Protein AF-A0A5D0WWU5-F1 (afdb_monomer_lite)

Sequence (119 aa):
MEIVMVHGYFLRGTGSNLFVANTCRELCKLGHQVKLFCQEEKPQLFDFIETAWDFDRHNHNITIVYQQATPYPGKCQLYRPNLNGFLPVYVYDNYPGYVVKTYSDCTPAEIEAYIEDNR

Organism: NCBI:txid52694

pLDDT: mean 95.68, std 3.7, range [77.69, 98.88]

Foldseek 3Di:
DEEEAEDAEELDDDPVSVVSLVVLVVCQQVQYEYEYEYAHPCCVVRLQAAWEWEADQQNPDIDTPDGDDHPGNYHYYYYYYDQVQEDEDCDDDDDPSHDYDHPVRDDPVNVVSSVVSVD

Secondary structure (DSSP, 8-state):
-EEEEE-SS-SSSSHHHHHHHHHHHHHHHTT-EEEEE---S-GGG-TTEEEEEEE-TTSS-EEEEEE---SSSS-EEEEE---TTEEEESS----TT-EEEEGGG--HHHHHHHHHTT-

Structure (mmCIF, N/CA/C/O backbone):
data_AF-A0A5D0WWU5-F1
#
_entry.id   AF-A0A5D0WWU5-F1
#
loop_
_atom_site.group_PDB
_atom_site.id
_atom_site.type_symbol
_atom_site.label_atom_id
_atom_site.label_alt_id
_atom_site.label_comp_id
_atom_site.label_asym_id
_atom_site.label_entity_id
_atom_site.label_seq_id
_atom_site.pdbx_PDB_ins_code
_atom_site.Cartn_x
_atom_site.Cartn_y
_atom_site.Cartn_z
_atom_site.occupancy
_atom_site.B_iso_or_equiv
_atom_site.auth_seq_id
_atom_site.auth_comp_id
_atom_site.auth_asym_id
_atom_site.auth_atom_id
_atom_site.pdbx_PDB_model_num
ATOM 1 N N . MET A 1 1 ? -14.683 -9.711 10.349 1.00 96.44 1 MET A N 1
ATOM 2 C CA . MET A 1 1 ? -13.969 -10.577 9.386 1.00 96.44 1 MET A CA 1
ATOM 3 C C . MET A 1 1 ? -12.626 -9.942 9.088 1.00 96.44 1 MET A C 1
ATOM 5 O O . MET A 1 1 ? -12.534 -8.721 9.197 1.00 96.44 1 MET A O 1
ATOM 9 N N . GLU A 1 2 ? -11.619 -10.743 8.749 1.00 97.88 2 GLU A N 1
ATOM 10 C CA . GLU A 1 2 ? -10.374 -10.231 8.172 1.00 97.88 2 GLU A CA 1
ATOM 11 C C . GLU A 1 2 ? -10.499 -10.193 6.650 1.00 97.88 2 GLU A C 1
ATOM 13 O O . GLU A 1 2 ? -10.974 -11.154 6.045 1.00 97.88 2 GLU A O 1
ATOM 18 N N . ILE A 1 3 ? -10.107 -9.077 6.042 1.00 98.56 3 ILE A N 1
ATOM 19 C CA . ILE A 1 3 ? -10.170 -8.849 4.599 1.00 98.56 3 ILE A CA 1
ATOM 20 C C . ILE A 1 3 ? -8.799 -8.371 4.142 1.00 98.56 3 ILE A C 1
ATOM 22 O O . ILE A 1 3 ? -8.256 -7.414 4.692 1.00 98.56 3 ILE A O 1
ATOM 26 N N . VAL A 1 4 ? -8.251 -9.022 3.121 1.00 98.50 4 VAL A N 1
ATOM 27 C CA . VAL A 1 4 ? -7.030 -8.569 2.454 1.00 98.50 4 VAL A CA 1
ATOM 28 C C . VAL A 1 4 ? -7.426 -7.809 1.194 1.00 98.50 4 VAL A C 1
ATOM 30 O O . VAL A 1 4 ? -8.145 -8.337 0.348 1.00 98.50 4 VAL A O 1
ATOM 33 N N . MET A 1 5 ? -6.962 -6.569 1.079 1.00 98.25 5 MET A N 1
ATOM 34 C CA . MET A 1 5 ? -7.117 -5.736 -0.108 1.00 98.25 5 MET A CA 1
ATOM 35 C C . MET A 1 5 ? -5.739 -5.524 -0.727 1.00 98.25 5 MET A C 1
ATOM 37 O O . MET A 1 5 ? -4.880 -4.912 -0.100 1.00 98.25 5 MET A O 1
ATOM 41 N N . VAL A 1 6 ? -5.526 -6.014 -1.947 1.00 97.19 6 VAL A N 1
ATOM 42 C CA . VAL A 1 6 ? -4.273 -5.805 -2.685 1.00 97.19 6 VAL A CA 1
ATOM 43 C C . VAL A 1 6 ? -4.521 -4.801 -3.799 1.00 97.19 6 VAL A C 1
ATOM 45 O O . VAL A 1 6 ? -5.337 -5.041 -4.686 1.00 97.19 6 VAL A O 1
ATOM 48 N N . HIS A 1 7 ? -3.830 -3.669 -3.736 1.00 95.56 7 HIS A N 1
ATOM 49 C CA . HIS A 1 7 ? -3.938 -2.573 -4.691 1.00 95.56 7 HIS A CA 1
ATOM 50 C C . HIS A 1 7 ? -2.558 -1.954 -4.893 1.00 95.56 7 HIS A C 1
ATOM 52 O O . HIS A 1 7 ? -2.137 -1.123 -4.101 1.00 95.56 7 HIS A O 1
ATOM 58 N N . GLY A 1 8 ? -1.840 -2.348 -5.946 1.00 90.06 8 GLY A N 1
ATOM 59 C CA . GLY A 1 8 ? -0.426 -1.998 -6.169 1.00 90.06 8 GLY A CA 1
ATOM 60 C C . GLY A 1 8 ? -0.110 -0.517 -6.436 1.00 90.06 8 GLY A C 1
ATOM 61 O O . GLY A 1 8 ? 0.987 -0.208 -6.888 1.00 90.06 8 GLY A O 1
ATOM 62 N N . TYR A 1 9 ? -1.044 0.397 -6.178 1.00 93.44 9 TYR A N 1
ATOM 63 C CA . TYR A 1 9 ? -0.932 1.825 -6.473 1.00 93.44 9 TYR A CA 1
ATOM 64 C C . TYR A 1 9 ? -1.287 2.676 -5.241 1.00 93.44 9 TYR A C 1
ATOM 66 O O . TYR A 1 9 ? -1.427 2.172 -4.129 1.00 93.44 9 TYR A O 1
ATOM 74 N N . PHE A 1 10 ? -1.394 3.990 -5.422 1.00 95.19 10 PHE A N 1
ATOM 75 C CA . PHE A 1 10 ? -1.696 4.953 -4.358 1.00 95.19 10 PHE A CA 1
ATOM 76 C C . PHE A 1 10 ? -3.203 4.985 -4.045 1.00 95.19 10 PHE A C 1
ATOM 78 O O . PHE A 1 10 ? -4.001 4.313 -4.698 1.00 95.19 10 PHE A O 1
ATOM 85 N N . LEU A 1 11 ? -3.621 5.783 -3.057 1.00 96.56 11 LEU A N 1
ATOM 86 C CA . LEU A 1 11 ? -5.024 5.878 -2.622 1.00 96.56 11 LEU A CA 1
ATOM 87 C C . LEU A 1 11 ? -5.697 7.209 -3.005 1.00 96.56 11 LEU A C 1
ATOM 89 O O . 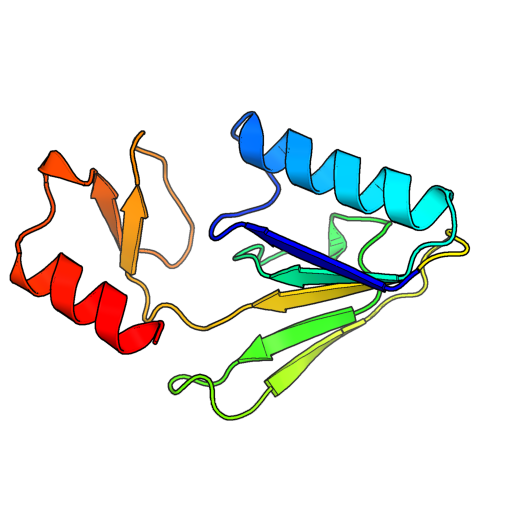LEU A 1 11 ? -6.815 7.504 -2.582 1.00 96.56 11 LEU A O 1
ATOM 93 N N . ARG A 1 12 ? -5.034 8.022 -3.836 1.00 93.06 12 ARG A N 1
ATOM 94 C CA . ARG A 1 12 ? -5.541 9.301 -4.363 1.00 93.06 12 ARG A CA 1
ATOM 95 C C . ARG A 1 12 ? -5.389 9.378 -5.880 1.00 93.06 12 ARG A C 1
ATOM 97 O O . ARG A 1 12 ? -4.637 8.612 -6.472 1.00 93.06 12 ARG A O 1
ATOM 104 N N . GLY A 1 13 ? -6.072 10.339 -6.497 1.00 89.56 13 GLY A N 1
ATOM 105 C CA . GLY A 1 13 ? -5.987 10.587 -7.937 1.00 89.56 13 GLY A CA 1
ATOM 106 C C . GLY A 1 13 ? -7.034 9.790 -8.705 1.00 89.56 13 GLY A C 1
ATOM 107 O O . GLY A 1 13 ? -8.198 10.183 -8.735 1.00 89.56 13 GLY A O 1
ATOM 108 N N . THR A 1 14 ? -6.619 8.691 -9.333 1.00 89.50 14 THR A N 1
ATOM 109 C CA . THR A 1 14 ? -7.449 7.915 -10.266 1.00 89.50 14 THR A CA 1
ATOM 110 C C . THR A 1 14 ? -8.662 7.243 -9.605 1.00 89.50 14 THR A C 1
ATOM 112 O O . THR A 1 14 ? -8.726 7.047 -8.389 1.00 89.50 14 THR A O 1
ATOM 115 N N . GLY A 1 15 ? -9.643 6.849 -10.426 1.00 91.50 15 GLY A N 1
ATOM 116 C CA . GLY A 1 15 ? -10.892 6.243 -9.952 1.00 91.50 15 GLY A CA 1
ATOM 117 C C . GLY A 1 15 ? -10.699 4.950 -9.150 1.00 91.50 15 GLY A C 1
ATOM 118 O O . GLY A 1 15 ? -11.358 4.772 -8.130 1.00 91.50 15 GLY A O 1
ATOM 119 N N . SER A 1 16 ? -9.764 4.080 -9.549 1.00 92.69 16 SER A N 1
ATOM 120 C CA . SER A 1 16 ? -9.439 2.850 -8.809 1.00 92.69 16 SER A CA 1
ATOM 121 C C . SER A 1 16 ? -8.877 3.144 -7.420 1.00 92.69 16 SER A C 1
ATOM 123 O O . SER A 1 16 ? -9.250 2.485 -6.453 1.00 92.69 16 SER A O 1
ATOM 125 N N . ASN A 1 17 ? -8.039 4.175 -7.302 1.00 94.69 17 ASN A N 1
ATOM 126 C CA . ASN A 1 17 ? -7.428 4.573 -6.037 1.00 94.69 17 ASN A CA 1
ATOM 127 C C . ASN A 1 17 ? -8.501 5.061 -5.052 1.00 94.69 17 ASN A C 1
ATOM 129 O O . ASN A 1 17 ? -8.544 4.624 -3.902 1.00 94.69 17 ASN A O 1
ATOM 133 N N . LEU A 1 18 ? -9.424 5.902 -5.533 1.00 96.12 18 LEU A N 1
ATOM 134 C CA . LEU A 1 18 ? -10.561 6.380 -4.742 1.00 96.12 18 LEU A CA 1
ATOM 135 C C . LEU A 1 18 ? -11.531 5.250 -4.378 1.00 96.12 18 LEU A C 1
ATOM 137 O O . LEU A 1 18 ? -12.047 5.222 -3.261 1.00 96.12 18 LEU A O 1
ATOM 141 N N . PHE A 1 19 ? -11.780 4.316 -5.299 1.00 97.50 19 PHE A N 1
ATOM 142 C CA . PHE A 1 19 ? -12.630 3.156 -5.047 1.00 97.50 19 PHE A CA 1
ATOM 143 C C . PHE A 1 19 ? -12.070 2.290 -3.916 1.00 97.50 19 PHE A C 1
ATOM 145 O O . PHE A 1 19 ? -12.801 1.972 -2.978 1.00 97.50 19 PHE A O 1
ATOM 152 N N . VAL A 1 20 ? -10.776 1.962 -3.960 1.00 98.38 20 VAL A N 1
ATOM 153 C CA . VAL A 1 20 ? -10.112 1.171 -2.915 1.00 98.38 20 VAL A CA 1
ATOM 154 C C . VAL A 1 20 ? -10.120 1.914 -1.581 1.00 98.38 20 VAL A C 1
ATOM 156 O O . VAL A 1 20 ? -10.522 1.339 -0.572 1.00 98.38 20 VAL A O 1
ATOM 159 N N . ALA A 1 21 ? -9.766 3.204 -1.569 1.00 98.44 21 ALA A N 1
ATOM 160 C CA . ALA A 1 21 ? -9.769 4.008 -0.348 1.00 98.44 21 ALA A CA 1
ATOM 161 C C . ALA A 1 21 ? -11.156 4.045 0.319 1.00 98.44 21 ALA A C 1
ATOM 163 O O . ALA A 1 21 ? -11.280 3.793 1.519 1.00 98.44 21 ALA A O 1
ATOM 164 N N . ASN A 1 22 ? -12.210 4.307 -0.460 1.00 98.56 22 ASN A N 1
ATOM 165 C CA . ASN A 1 22 ? -13.578 4.334 0.055 1.00 98.56 22 ASN A CA 1
ATOM 166 C C . ASN A 1 22 ? -14.048 2.944 0.495 1.00 98.56 22 ASN A C 1
ATOM 168 O O . ASN A 1 22 ? -14.657 2.823 1.553 1.00 98.56 22 ASN A O 1
ATOM 172 N N . THR A 1 23 ? -13.721 1.891 -0.256 1.00 98.69 23 THR A N 1
ATOM 173 C CA . THR A 1 23 ? -14.082 0.514 0.109 1.00 98.69 23 THR A CA 1
ATOM 174 C C . THR A 1 23 ? -13.456 0.125 1.445 1.00 98.69 23 THR A C 1
ATOM 176 O O . THR A 1 23 ? -14.167 -0.301 2.351 1.00 98.69 23 THR A O 1
ATOM 179 N N . CYS A 1 24 ? -12.151 0.346 1.625 1.00 98.75 24 CYS A N 1
ATOM 180 C CA . CYS A 1 24 ? -11.469 0.073 2.890 1.00 98.75 24 CYS A CA 1
ATOM 181 C C . CYS A 1 24 ? -12.074 0.869 4.057 1.00 98.75 24 CYS A C 1
ATOM 183 O O . CYS A 1 24 ? -12.298 0.301 5.130 1.00 98.75 24 CYS A O 1
ATOM 185 N N . ARG A 1 25 ? -12.400 2.154 3.848 1.00 98.69 25 ARG A N 1
ATOM 186 C CA . ARG A 1 25 ? -13.081 2.985 4.854 1.00 98.69 25 ARG A CA 1
ATOM 187 C C . ARG A 1 25 ? -14.438 2.402 5.253 1.00 98.69 25 ARG A C 1
ATOM 189 O O . ARG A 1 25 ? -14.717 2.283 6.445 1.00 98.69 25 ARG A O 1
ATOM 196 N N . GLU A 1 26 ? -15.276 2.032 4.286 1.00 98.75 26 GLU A N 1
ATOM 197 C CA . GLU A 1 26 ? -16.606 1.476 4.565 1.00 98.75 26 GLU A CA 1
ATOM 198 C C . GLU A 1 26 ? -16.525 0.102 5.245 1.00 98.75 26 GLU A C 1
ATOM 200 O O . GLU A 1 26 ? -17.266 -0.162 6.190 1.00 98.75 26 GLU A O 1
ATOM 205 N N . LEU A 1 27 ? -15.560 -0.745 4.873 1.00 98.81 27 LEU A N 1
ATOM 206 C CA . LEU A 1 27 ? -15.309 -2.007 5.578 1.00 98.81 27 LEU A CA 1
ATOM 207 C C . LEU A 1 27 ? -14.923 -1.774 7.050 1.00 98.81 27 LEU A C 1
ATOM 209 O O . LEU A 1 27 ? -15.406 -2.487 7.932 1.00 98.81 27 LEU A O 1
ATOM 213 N N . CYS A 1 28 ? -14.115 -0.749 7.342 1.00 98.81 28 CYS A N 1
ATOM 214 C CA . CYS A 1 28 ? -13.782 -0.382 8.722 1.00 98.81 28 CYS A CA 1
ATOM 215 C C . CYS A 1 28 ? -15.013 0.105 9.500 1.00 98.81 28 CYS A C 1
ATOM 217 O O . CYS A 1 28 ? -15.204 -0.284 10.654 1.00 98.81 28 CYS A O 1
ATOM 219 N N . LYS A 1 29 ? -15.889 0.906 8.876 1.00 98.69 29 LYS A N 1
ATOM 220 C CA . LYS A 1 29 ? -17.166 1.335 9.478 1.00 98.69 29 LYS A CA 1
ATOM 221 C C . LYS A 1 29 ? -18.076 0.156 9.818 1.00 98.69 29 LYS A C 1
ATOM 223 O O . LYS A 1 29 ? -18.716 0.172 10.864 1.00 98.69 29 LYS A O 1
ATOM 228 N N . LEU A 1 30 ? -18.082 -0.882 8.981 1.00 98.62 30 LEU A N 1
ATOM 229 C CA . LEU A 1 30 ? -18.812 -2.134 9.214 1.00 98.62 30 LEU A CA 1
ATOM 230 C C . LEU A 1 30 ? -18.148 -3.057 10.259 1.00 98.62 30 LEU A C 1
ATOM 232 O O . LEU A 1 30 ? -18.658 -4.142 10.536 1.00 98.62 30 LEU A O 1
ATOM 236 N N . GLY A 1 31 ? -17.024 -2.653 10.860 1.00 98.69 31 GLY A N 1
ATOM 237 C CA . GLY A 1 31 ? -16.347 -3.418 11.911 1.00 98.69 31 GLY A CA 1
ATOM 238 C C . GLY A 1 31 ? -15.388 -4.493 11.397 1.00 98.69 31 GLY A C 1
ATOM 239 O O . GLY A 1 31 ? -15.027 -5.407 12.141 1.00 98.69 31 GLY A O 1
ATOM 240 N N . HIS A 1 32 ? -14.989 -4.446 10.125 1.00 98.75 32 HIS A N 1
ATOM 241 C CA . HIS A 1 32 ? -14.043 -5.406 9.557 1.00 98.75 32 HIS A CA 1
ATOM 242 C C . HIS A 1 32 ? -12.584 -4.996 9.784 1.00 98.75 32 HIS A C 1
ATOM 244 O O . HIS A 1 32 ? -12.261 -3.817 9.893 1.00 98.75 32 HIS A O 1
ATOM 250 N N . GLN A 1 33 ? -11.703 -5.995 9.850 1.00 98.62 33 GLN A N 1
ATOM 251 C CA . GLN A 1 33 ? -10.257 -5.809 9.938 1.00 98.62 33 GLN A CA 1
ATOM 252 C C . GLN A 1 33 ? -9.679 -5.899 8.524 1.00 98.62 33 GLN A C 1
ATOM 254 O O . GLN A 1 33 ? -9.831 -6.929 7.866 1.00 98.62 33 GLN A O 1
ATOM 259 N N . VAL A 1 34 ? -9.061 -4.827 8.040 1.00 98.88 34 VAL A N 1
ATOM 260 C CA . VAL A 1 34 ? -8.562 -4.703 6.668 1.00 98.88 34 VAL A CA 1
ATOM 261 C C . VAL A 1 34 ? -7.037 -4.698 6.672 1.00 98.88 34 VAL A C 1
ATOM 263 O O . VAL A 1 34 ? -6.415 -3.869 7.331 1.00 98.88 34 VAL A O 1
ATOM 266 N N . LYS A 1 35 ? -6.431 -5.598 5.899 1.00 98.81 35 LYS A N 1
ATOM 267 C CA . LYS A 1 35 ? -5.000 -5.598 5.572 1.00 98.81 35 LYS A CA 1
ATOM 268 C C . LYS A 1 35 ? -4.860 -5.068 4.147 1.00 98.81 35 LYS A C 1
ATOM 270 O O . LYS A 1 35 ? -5.199 -5.768 3.195 1.00 98.81 35 LYS A O 1
ATOM 275 N N . LEU A 1 36 ? -4.446 -3.814 4.011 1.00 98.75 36 LEU A N 1
ATOM 276 C CA . LEU A 1 36 ? -4.371 -3.094 2.741 1.00 98.75 36 LEU A CA 1
ATOM 277 C C . LEU A 1 36 ? -2.930 -3.064 2.235 1.00 98.75 36 LEU A C 1
ATOM 279 O O . LEU A 1 36 ? -2.099 -2.379 2.817 1.00 98.75 36 LEU A O 1
ATOM 283 N N . PHE A 1 37 ? -2.644 -3.747 1.133 1.00 98.12 37 PHE A N 1
ATOM 284 C CA . PHE A 1 37 ? -1.361 -3.658 0.440 1.00 98.12 37 PHE A CA 1
ATOM 285 C C . PHE A 1 37 ? -1.444 -2.582 -0.635 1.00 98.12 37 PHE A C 1
ATOM 287 O O . PHE A 1 37 ? -2.237 -2.732 -1.566 1.00 98.12 37 PHE A O 1
ATOM 294 N N . CYS A 1 38 ? -0.674 -1.499 -0.496 1.00 97.25 38 CYS A N 1
ATOM 295 C CA . CYS A 1 38 ? -0.653 -0.404 -1.468 1.00 97.25 38 CYS A CA 1
ATOM 296 C C . CYS A 1 38 ? 0.607 0.463 -1.374 1.00 97.25 38 CYS A C 1
ATOM 298 O O . CYS A 1 38 ? 1.443 0.252 -0.503 1.00 97.25 38 CYS A O 1
ATOM 300 N N . GLN A 1 39 ? 0.736 1.442 -2.272 1.00 96.62 39 GLN A N 1
ATOM 301 C CA . GLN A 1 39 ? 1.914 2.315 -2.370 1.00 96.62 39 GLN A CA 1
ATOM 302 C C . GLN A 1 39 ? 1.704 3.721 -1.790 1.00 96.62 39 GLN A C 1
ATOM 304 O O . GLN A 1 39 ? 2.510 4.618 -2.024 1.00 96.62 39 GLN A O 1
ATOM 309 N N . GLU A 1 40 ? 0.632 3.934 -1.023 1.00 96.81 40 GLU A N 1
ATOM 310 C CA . GLU A 1 40 ? 0.350 5.238 -0.422 1.00 96.81 40 GLU A CA 1
ATOM 311 C C . GLU A 1 40 ? 1.418 5.645 0.604 1.00 96.81 40 GLU A C 1
ATOM 313 O O . GLU A 1 40 ? 1.737 4.907 1.534 1.00 96.81 40 GLU A O 1
ATOM 318 N N . GLU A 1 41 ? 1.947 6.856 0.440 1.00 94.81 41 GLU A N 1
ATOM 319 C CA . GLU A 1 41 ? 3.051 7.385 1.243 1.00 94.81 41 GLU A CA 1
ATOM 320 C C . GLU A 1 41 ? 2.589 8.324 2.364 1.00 94.81 41 GLU A C 1
ATOM 322 O O . GLU A 1 41 ? 3.365 8.633 3.268 1.00 94.81 41 GLU A O 1
ATOM 327 N N . LYS A 1 42 ? 1.341 8.813 2.299 1.00 96.50 42 LYS A N 1
ATOM 328 C CA . LYS A 1 42 ? 0.777 9.773 3.256 1.00 96.50 42 LYS A CA 1
ATOM 329 C C . LYS A 1 42 ? -0.417 9.171 4.010 1.00 96.50 42 LYS A C 1
ATOM 331 O O . LYS A 1 42 ? -1.537 9.679 3.874 1.00 96.50 42 LYS A O 1
ATOM 336 N N . PRO A 1 43 ? -0.219 8.115 4.826 1.00 97.75 43 PRO A N 1
ATOM 337 C CA . PRO A 1 43 ? -1.311 7.445 5.539 1.00 97.75 43 PRO A CA 1
ATOM 338 C C . PRO A 1 43 ? -2.101 8.386 6.464 1.00 97.75 43 PRO A C 1
ATOM 340 O O . PRO A 1 43 ? -3.300 8.200 6.647 1.00 97.75 43 PRO A O 1
ATOM 343 N N . GLN A 1 44 ? -1.478 9.460 6.958 1.00 97.88 44 GLN A N 1
ATOM 344 C CA . GLN A 1 44 ? -2.110 10.493 7.783 1.00 97.88 44 GLN A CA 1
ATOM 345 C C . GLN A 1 44 ? -3.249 11.264 7.104 1.00 97.88 44 GLN A C 1
ATOM 347 O O . GLN A 1 44 ? -3.987 11.985 7.769 1.00 97.88 44 GLN A O 1
ATOM 352 N N . LEU A 1 45 ? -3.395 11.152 5.781 1.00 97.31 45 LEU A N 1
ATOM 353 C CA . LEU A 1 45 ? -4.507 11.765 5.051 1.00 97.31 45 LEU A CA 1
ATOM 354 C C . LEU A 1 45 ? -5.795 10.930 5.113 1.00 97.31 45 LEU A C 1
ATOM 356 O O . LEU A 1 45 ? -6.837 11.382 4.635 1.00 97.31 45 LEU A O 1
ATOM 360 N N . PHE A 1 46 ? -5.736 9.726 5.685 1.00 98.31 46 PHE A N 1
ATOM 361 C CA . PHE A 1 46 ? -6.839 8.777 5.720 1.00 98.31 46 PHE A CA 1
ATOM 362 C C . PHE A 1 46 ? -7.218 8.465 7.164 1.00 98.31 46 PHE A C 1
ATOM 364 O O . PHE A 1 46 ? -6.524 7.751 7.876 1.00 98.31 46 PHE A O 1
ATOM 371 N N . ASP A 1 47 ? -8.381 8.955 7.571 1.00 98.25 47 ASP A N 1
ATOM 372 C CA . ASP A 1 47 ? -8.996 8.746 8.888 1.00 98.25 47 ASP A CA 1
ATOM 373 C C . ASP A 1 47 ? -9.240 7.275 9.287 1.00 98.25 47 ASP A C 1
ATOM 375 O O . ASP A 1 47 ? -9.509 6.992 10.453 1.00 98.25 47 ASP A O 1
ATOM 379 N N . PHE A 1 48 ? -9.193 6.336 8.336 1.00 98.50 48 PHE A N 1
ATOM 380 C CA . PHE A 1 48 ? -9.441 4.912 8.576 1.00 98.50 48 PHE A CA 1
ATOM 381 C C . PHE A 1 48 ? -8.168 4.065 8.692 1.00 98.50 48 PHE A C 1
ATOM 383 O O . PHE A 1 48 ? -8.258 2.925 9.148 1.00 98.50 48 PHE A O 1
ATOM 390 N N . ILE A 1 49 ? -7.002 4.589 8.296 1.00 98.75 49 ILE A N 1
ATOM 391 C CA . ILE A 1 49 ? -5.728 3.865 8.387 1.00 98.75 49 ILE A CA 1
ATOM 392 C C . ILE A 1 49 ? -5.218 3.979 9.819 1.00 98.75 49 ILE A C 1
ATOM 394 O O . ILE A 1 49 ? -4.842 5.060 10.258 1.00 98.75 49 ILE A O 1
ATOM 398 N N . GLU A 1 50 ? -5.210 2.870 10.553 1.00 98.75 50 GLU A N 1
ATOM 399 C CA . GLU A 1 50 ? -4.740 2.835 11.939 1.00 98.75 50 GLU A CA 1
ATOM 400 C C . GLU A 1 50 ? -3.222 2.726 12.007 1.00 98.75 50 GLU A C 1
ATOM 402 O O . GLU A 1 50 ? -2.587 3.442 12.772 1.00 98.75 50 GLU A O 1
ATOM 407 N N . THR A 1 51 ? -2.641 1.822 11.223 1.00 98.81 51 THR A N 1
ATOM 408 C CA . THR A 1 51 ? -1.199 1.555 11.224 1.00 98.81 51 THR A CA 1
ATOM 409 C C . THR A 1 51 ? -0.715 1.448 9.787 1.00 98.81 51 THR A C 1
ATOM 411 O O . THR A 1 51 ? -1.415 0.863 8.961 1.00 98.81 51 THR A O 1
ATOM 414 N N . ALA A 1 52 ? 0.469 1.979 9.487 1.00 98.75 52 ALA A N 1
ATOM 415 C CA . ALA A 1 52 ? 1.155 1.746 8.222 1.00 98.75 52 ALA A CA 1
ATOM 416 C C . ALA A 1 52 ? 2.529 1.117 8.456 1.00 98.75 52 ALA A C 1
ATOM 418 O O . ALA A 1 52 ? 3.283 1.547 9.335 1.00 98.75 52 ALA A O 1
ATOM 419 N N . TRP A 1 53 ? 2.831 0.114 7.641 1.00 98.69 53 TRP A N 1
ATOM 420 C CA . TRP A 1 53 ? 4.054 -0.668 7.676 1.00 98.69 53 TRP A CA 1
ATOM 421 C C . TRP A 1 53 ? 4.807 -0.518 6.364 1.00 98.69 53 TRP A C 1
ATOM 423 O O . TRP A 1 53 ? 4.220 -0.727 5.302 1.00 98.69 53 TRP A O 1
ATOM 433 N N . ASP A 1 54 ? 6.104 -0.252 6.453 1.00 98.06 54 ASP A N 1
ATOM 434 C CA . ASP A 1 54 ? 7.004 -0.306 5.306 1.00 98.06 54 ASP A CA 1
ATOM 435 C C . ASP A 1 54 ? 7.822 -1.580 5.339 1.00 98.06 54 ASP A C 1
ATOM 437 O O . ASP A 1 54 ? 8.336 -1.976 6.392 1.00 98.06 54 ASP A O 1
ATOM 441 N N . PHE A 1 55 ? 7.967 -2.181 4.166 1.00 96.88 55 PHE A N 1
ATOM 442 C CA . PHE A 1 55 ? 8.899 -3.265 3.942 1.00 96.88 55 PHE A CA 1
ATOM 443 C C . PHE A 1 55 ? 10.304 -2.720 3.678 1.00 96.88 55 PHE A C 1
ATOM 445 O O . PHE A 1 55 ? 10.487 -1.658 3.074 1.00 96.88 55 PHE A O 1
ATOM 452 N N . ASP A 1 56 ? 11.316 -3.465 4.120 1.00 95.12 56 ASP A N 1
ATOM 453 C CA . ASP A 1 56 ? 12.691 -3.203 3.714 1.00 95.12 56 ASP A CA 1
ATOM 454 C C . ASP A 1 56 ? 12.894 -3.445 2.206 1.00 95.12 56 ASP A C 1
ATOM 456 O O . A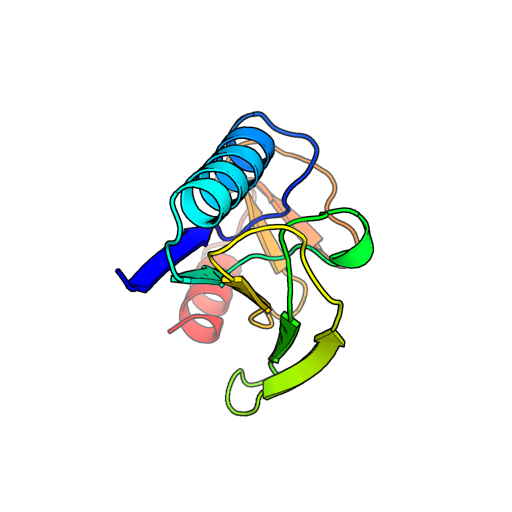SP A 1 56 ? 12.009 -3.902 1.485 1.00 95.12 56 ASP A O 1
ATOM 460 N N . ARG A 1 57 ? 14.091 -3.126 1.706 1.00 91.81 57 ARG A N 1
ATOM 461 C CA . ARG A 1 57 ? 14.426 -3.241 0.276 1.00 91.81 57 ARG A CA 1
ATOM 462 C C . ARG A 1 57 ? 14.263 -4.648 -0.317 1.00 91.81 57 ARG A C 1
ATOM 464 O O . ARG A 1 57 ? 14.259 -4.786 -1.529 1.00 91.81 57 ARG A O 1
ATOM 471 N N . HIS A 1 58 ? 14.232 -5.676 0.529 1.00 91.81 58 HIS A N 1
ATOM 472 C CA . HIS A 1 58 ? 14.148 -7.079 0.121 1.00 91.81 58 HIS A CA 1
ATOM 473 C C . HIS A 1 58 ? 12.789 -7.688 0.465 1.00 91.81 58 HIS A C 1
ATOM 475 O O . HIS A 1 58 ? 12.617 -8.894 0.355 1.00 91.81 58 HIS A O 1
ATOM 481 N N . ASN A 1 59 ? 11.842 -6.873 0.933 1.00 92.94 59 ASN A N 1
ATOM 482 C CA . ASN A 1 59 ? 10.530 -7.307 1.386 1.00 92.94 59 ASN A CA 1
ATOM 483 C C . ASN A 1 59 ? 10.545 -8.411 2.470 1.00 92.94 59 ASN A C 1
ATOM 485 O O . ASN A 1 59 ? 9.572 -9.147 2.622 1.00 92.94 59 ASN A O 1
ATOM 489 N N . HIS A 1 60 ? 11.610 -8.506 3.275 1.00 93.50 60 HIS A N 1
ATOM 490 C CA . HIS A 1 60 ? 11.752 -9.550 4.303 1.00 93.50 60 HIS A CA 1
ATOM 491 C C . HIS A 1 60 ? 11.394 -9.078 5.711 1.00 93.50 60 HIS A C 1
ATOM 493 O O . HIS A 1 60 ? 10.966 -9.876 6.545 1.00 93.50 60 HIS A O 1
ATOM 499 N N . ASN A 1 61 ? 11.581 -7.789 5.988 1.00 96.56 61 ASN A N 1
ATOM 500 C CA . ASN A 1 61 ? 11.274 -7.195 7.283 1.00 96.56 61 ASN A CA 1
ATOM 501 C C . ASN A 1 61 ? 10.294 -6.046 7.108 1.00 96.56 61 ASN A C 1
ATOM 503 O O . ASN A 1 61 ? 10.339 -5.337 6.105 1.00 96.56 61 ASN A O 1
ATOM 507 N N . ILE A 1 62 ? 9.452 -5.838 8.120 1.00 97.31 62 ILE A N 1
ATOM 508 C CA . ILE A 1 62 ? 8.505 -4.726 8.164 1.00 97.31 62 ILE A CA 1
ATOM 509 C C . ILE A 1 62 ? 8.740 -3.856 9.391 1.00 97.31 62 ILE A C 1
ATOM 511 O O . ILE A 1 62 ? 9.083 -4.350 10.467 1.00 97.31 62 ILE A O 1
ATOM 515 N N . THR A 1 63 ? 8.523 -2.554 9.237 1.00 98.31 63 THR A N 1
ATOM 516 C CA . THR A 1 63 ? 8.624 -1.574 10.325 1.00 98.31 63 THR A CA 1
ATOM 517 C C . THR A 1 63 ? 7.404 -0.667 10.337 1.00 98.31 63 THR A C 1
ATOM 519 O O . THR A 1 63 ? 6.874 -0.324 9.282 1.00 98.31 63 THR A O 1
ATOM 522 N N . ILE A 1 64 ? 6.934 -0.288 11.529 1.00 98.38 64 ILE A N 1
ATOM 523 C CA . ILE A 1 64 ? 5.845 0.687 11.659 1.00 98.38 64 ILE A CA 1
ATOM 524 C C . ILE A 1 64 ? 6.403 2.064 11.311 1.00 98.38 64 ILE A C 1
ATOM 526 O O . ILE A 1 64 ? 7.335 2.534 11.961 1.00 98.38 64 ILE A O 1
ATOM 530 N N . VAL A 1 65 ? 5.794 2.722 10.329 1.00 98.19 65 VAL A N 1
ATOM 531 C CA . VAL A 1 65 ? 6.153 4.093 9.925 1.00 98.19 65 VAL A CA 1
ATOM 532 C C . VAL A 1 65 ? 5.088 5.115 10.299 1.00 98.19 65 VAL A C 1
ATOM 534 O O . VAL A 1 65 ? 5.353 6.315 10.329 1.00 98.19 65 VAL A O 1
ATOM 537 N N . TYR A 1 66 ? 3.879 4.651 10.610 1.00 98.69 66 TYR A N 1
ATOM 538 C CA . TYR A 1 66 ? 2.781 5.508 11.020 1.00 98.69 66 TYR A CA 1
ATOM 539 C C . TYR A 1 66 ? 1.785 4.752 11.892 1.00 98.69 66 TYR A C 1
ATOM 541 O O . TYR A 1 66 ? 1.499 3.579 11.643 1.00 98.69 66 TYR A O 1
ATOM 549 N N . GLN A 1 67 ? 1.220 5.448 12.878 1.00 98.44 67 GLN A N 1
ATOM 550 C CA . GLN A 1 67 ? 0.137 4.934 13.700 1.00 98.44 67 GLN A CA 1
ATOM 551 C C . GLN A 1 67 ? -0.765 6.073 14.191 1.00 98.44 67 GLN A C 1
ATOM 553 O O . GLN A 1 67 ? -0.275 7.130 14.591 1.00 98.44 67 GLN A O 1
ATOM 558 N N . GLN A 1 68 ? -2.078 5.848 14.196 1.00 97.56 68 GLN A N 1
ATOM 559 C CA . GLN A 1 68 ? -3.069 6.746 14.788 1.00 97.56 68 GLN A CA 1
ATOM 560 C C . GLN A 1 68 ? -4.262 5.973 15.355 1.00 97.56 68 GLN A C 1
ATOM 562 O O . GLN A 1 68 ? -4.531 4.837 14.971 1.00 97.56 68 GLN A O 1
ATOM 567 N N . ALA A 1 69 ? -5.026 6.617 16.236 1.00 97.94 69 ALA A N 1
ATOM 568 C CA . ALA A 1 69 ? -6.351 6.127 16.590 1.00 97.94 69 ALA A CA 1
ATOM 569 C C . ALA A 1 69 ? -7.342 6.431 15.457 1.00 97.94 69 ALA A C 1
ATOM 571 O O . ALA A 1 69 ? -7.339 7.526 14.898 1.00 97.94 69 ALA A O 1
ATOM 572 N N . THR A 1 70 ? -8.220 5.477 15.158 1.00 98.25 70 THR A N 1
ATOM 573 C CA . THR A 1 70 ? -9.289 5.631 14.163 1.00 98.25 70 THR A CA 1
ATOM 574 C C . THR A 1 70 ? -10.655 5.602 14.852 1.00 98.25 70 THR A C 1
ATOM 576 O O . THR A 1 70 ? -10.816 4.893 15.851 1.00 98.25 70 THR A O 1
ATOM 579 N N . PRO A 1 71 ? -11.660 6.342 14.347 1.00 97.88 71 PRO A N 1
ATOM 580 C CA . PRO A 1 71 ? -12.985 6.425 14.969 1.00 97.88 71 PRO A CA 1
ATOM 581 C C . PRO A 1 71 ? -13.878 5.210 14.662 1.00 97.88 71 PRO A C 1
ATOM 583 O O . PRO A 1 71 ? -15.028 5.162 15.094 1.00 97.88 71 PRO A O 1
ATOM 586 N N . TYR A 1 72 ? -13.383 4.253 13.876 1.00 98.44 72 TYR A N 1
ATOM 587 C CA . TYR A 1 72 ? -14.163 3.140 13.350 1.00 98.44 72 TYR A CA 1
ATOM 588 C C . TYR A 1 72 ? -14.011 1.877 14.209 1.00 98.44 72 TYR A C 1
ATOM 590 O O . TYR A 1 72 ? -12.944 1.648 14.784 1.00 98.44 72 TYR A O 1
ATOM 598 N N . PRO A 1 73 ? -15.054 1.027 14.287 1.00 98.25 73 PRO A N 1
ATOM 599 C CA . PRO A 1 73 ? -14.980 -0.235 15.024 1.00 98.25 73 PRO A CA 1
ATOM 600 C C . PRO A 1 73 ? -13.995 -1.232 14.389 1.00 98.25 73 PRO A C 1
ATOM 602 O O . PRO A 1 73 ? -13.396 -2.045 15.091 1.00 98.25 73 PRO A O 1
ATOM 605 N N . GLY A 1 74 ? -13.823 -1.177 13.067 1.00 98.44 74 GLY A N 1
ATOM 606 C CA . GLY A 1 74 ? -12.831 -1.946 12.321 1.00 98.44 74 GLY A CA 1
ATOM 607 C C . GLY A 1 74 ? -11.513 -1.192 12.158 1.00 98.44 74 GLY A C 1
ATOM 608 O O . GLY A 1 74 ? -11.492 0.041 12.214 1.00 98.44 74 GLY A O 1
ATOM 609 N N . LYS A 1 75 ? -10.413 -1.923 11.944 1.00 98.50 75 LYS A N 1
ATOM 610 C CA . LYS A 1 75 ? -9.075 -1.344 11.753 1.00 98.50 75 LYS A CA 1
ATOM 611 C C . LYS A 1 75 ? -8.546 -1.634 10.361 1.00 98.50 75 LYS A C 1
ATOM 613 O O . LYS A 1 75 ? -8.720 -2.736 9.849 1.00 98.50 75 LYS A O 1
ATOM 618 N N . CYS A 1 76 ? -7.862 -0.656 9.775 1.00 98.81 76 CYS A N 1
ATOM 619 C CA . CYS A 1 76 ? -7.092 -0.842 8.554 1.00 98.81 76 CYS A CA 1
ATOM 620 C C . CYS A 1 76 ? -5.601 -0.756 8.868 1.00 98.81 76 CYS A C 1
ATOM 622 O O . CYS A 1 76 ? -5.125 0.258 9.383 1.00 98.81 76 CYS A O 1
ATOM 624 N N . GLN A 1 77 ? -4.872 -1.807 8.514 1.00 98.81 77 GLN A N 1
ATOM 625 C CA . GLN A 1 77 ? -3.418 -1.857 8.536 1.00 98.81 77 GLN A CA 1
ATOM 626 C C . GLN A 1 77 ? -2.923 -1.775 7.096 1.00 98.81 77 GLN A C 1
ATOM 628 O O . GLN A 1 77 ? -3.217 -2.653 6.284 1.00 98.81 77 GLN A O 1
ATOM 633 N N . LEU A 1 78 ? -2.223 -0.692 6.772 1.00 98.81 78 LEU A N 1
ATOM 634 C CA . LEU A 1 78 ? -1.575 -0.504 5.485 1.00 98.81 78 LEU A CA 1
ATOM 635 C C . LEU A 1 78 ? -0.211 -1.191 5.495 1.00 98.81 78 LEU A C 1
ATOM 637 O O . LEU A 1 78 ? 0.568 -1.024 6.428 1.00 98.81 78 LEU A O 1
ATOM 641 N N . TYR A 1 79 ? 0.086 -1.913 4.429 1.00 98.50 79 TYR A N 1
ATOM 642 C CA . TYR A 1 79 ? 1.352 -2.568 4.158 1.00 98.50 79 TYR A CA 1
ATOM 643 C C . TYR A 1 79 ? 1.883 -2.036 2.831 1.00 98.50 79 TYR A C 1
ATOM 645 O O . TYR A 1 79 ? 1.189 -2.113 1.816 1.00 98.50 79 TYR A O 1
ATOM 653 N N . ARG A 1 80 ? 3.099 -1.493 2.835 1.00 97.44 80 ARG A N 1
ATOM 654 C CA . ARG A 1 80 ? 3.749 -0.941 1.648 1.00 97.44 80 ARG A CA 1
ATOM 655 C C . ARG A 1 80 ? 4.981 -1.767 1.279 1.00 97.44 80 ARG A C 1
ATOM 657 O O . ARG A 1 80 ? 6.060 -1.518 1.822 1.00 97.44 80 ARG A O 1
ATOM 664 N N . PRO A 1 81 ? 4.822 -2.769 0.393 1.00 95.75 81 PRO A N 1
ATOM 665 C CA . PRO A 1 81 ? 5.946 -3.476 -0.203 1.00 95.75 81 PRO A CA 1
ATOM 666 C C . PRO A 1 81 ? 6.859 -2.508 -0.949 1.00 95.75 81 PRO A C 1
ATOM 668 O O . PRO A 1 81 ? 6.385 -1.560 -1.580 1.00 95.75 81 PRO A O 1
ATOM 671 N N . ASN A 1 82 ? 8.156 -2.766 -0.913 1.00 94.44 82 ASN A N 1
ATOM 672 C CA . ASN A 1 82 ? 9.133 -2.030 -1.688 1.00 94.44 82 ASN A CA 1
ATOM 673 C C . ASN A 1 82 ? 9.152 -2.560 -3.130 1.00 94.44 82 ASN A C 1
ATOM 675 O O . ASN A 1 82 ? 9.426 -3.738 -3.341 1.00 94.44 82 ASN A O 1
ATOM 679 N N . LEU A 1 83 ? 8.868 -1.697 -4.113 1.00 93.88 83 LEU A N 1
ATOM 680 C CA . LEU A 1 83 ? 8.909 -2.038 -5.548 1.00 93.88 83 LEU A CA 1
ATOM 681 C C . LEU A 1 83 ? 10.198 -1.556 -6.238 1.00 93.88 83 LEU A C 1
ATOM 683 O O . LEU A 1 83 ? 10.218 -1.354 -7.451 1.00 93.88 83 LEU A O 1
ATOM 687 N N . ASN A 1 84 ? 11.243 -1.247 -5.465 1.00 93.50 84 ASN A N 1
ATOM 688 C CA . ASN A 1 84 ? 12.542 -0.775 -5.953 1.00 93.50 84 ASN A CA 1
ATOM 689 C C . ASN A 1 84 ? 12.473 0.443 -6.895 1.00 93.50 84 ASN A C 1
ATOM 691 O O . ASN A 1 84 ? 13.326 0.641 -7.759 1.00 93.50 84 ASN A O 1
ATOM 695 N N . GLY A 1 85 ? 11.466 1.300 -6.702 1.00 93.44 85 GLY A N 1
ATOM 696 C CA . GLY A 1 85 ? 11.325 2.563 -7.427 1.00 93.44 85 GLY A CA 1
ATOM 697 C C . GLY A 1 85 ? 10.873 2.428 -8.883 1.00 93.44 85 GLY A C 1
ATOM 698 O O . GLY A 1 85 ? 10.934 3.419 -9.607 1.00 93.44 85 GLY A O 1
ATOM 699 N N . PHE A 1 86 ? 10.391 1.262 -9.324 1.00 95.50 86 PHE A N 1
ATOM 700 C CA . PHE A 1 86 ? 9.821 1.076 -10.661 1.00 95.50 86 PHE A CA 1
ATOM 701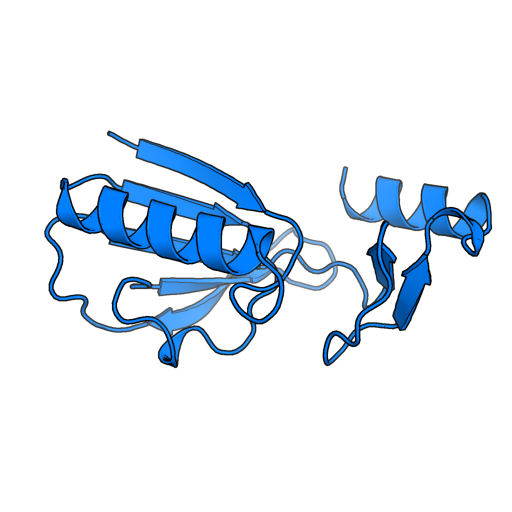 C C . PHE A 1 86 ? 8.342 0.686 -10.590 1.00 95.50 86 PHE A C 1
ATOM 703 O O . PHE A 1 86 ? 7.950 -0.166 -9.795 1.00 95.50 86 PHE A O 1
ATOM 710 N N . LEU A 1 87 ? 7.508 1.325 -11.415 1.00 94.75 87 LEU A N 1
ATOM 711 C CA . LEU A 1 87 ? 6.065 1.095 -11.415 1.00 94.75 87 LEU A CA 1
ATOM 712 C C . LEU A 1 87 ? 5.506 1.038 -12.846 1.00 94.75 87 LEU A C 1
ATOM 714 O O . LEU A 1 87 ? 5.339 2.082 -13.485 1.00 94.75 87 LEU A O 1
ATOM 718 N N . PRO A 1 88 ? 5.186 -0.160 -13.363 1.00 94.62 88 PRO A N 1
ATOM 719 C CA . PRO A 1 88 ? 4.518 -0.299 -14.646 1.00 94.62 88 PRO A CA 1
ATOM 720 C C . PRO A 1 88 ? 3.007 -0.027 -14.522 1.00 94.62 88 PRO A C 1
ATOM 722 O O . PRO A 1 88 ? 2.344 -0.450 -13.568 1.00 94.62 88 PRO A O 1
ATOM 725 N N . VAL A 1 89 ? 2.447 0.699 -15.493 1.00 92.81 89 VAL A N 1
ATOM 726 C CA . VAL A 1 89 ? 1.042 1.147 -15.485 1.00 92.81 89 VAL A CA 1
ATOM 727 C C . VAL A 1 89 ? 0.347 0.934 -16.829 1.00 92.81 89 VAL A C 1
ATOM 729 O O . VAL A 1 89 ? 0.975 0.901 -17.882 1.00 92.81 89 VAL A O 1
ATOM 732 N N . TYR A 1 90 ? -0.984 0.833 -16.824 1.00 89.06 90 TYR A N 1
ATOM 733 C CA . TYR A 1 90 ? -1.774 0.855 -18.065 1.00 89.06 90 TYR A CA 1
ATOM 734 C C . TYR A 1 90 ? -1.997 2.275 -18.585 1.00 89.06 90 TYR A C 1
ATOM 736 O O . TYR A 1 90 ? -1.884 2.530 -19.780 1.00 89.06 90 TYR A O 1
ATOM 744 N N . VAL A 1 91 ? -2.317 3.198 -17.679 1.00 88.06 91 VAL A N 1
ATOM 745 C CA . VAL A 1 91 ? -2.522 4.616 -17.976 1.00 88.06 91 VAL A CA 1
ATOM 746 C C . VAL A 1 91 ? -1.446 5.392 -17.241 1.00 88.06 91 VAL A C 1
ATOM 748 O O . VAL A 1 91 ? -1.279 5.212 -16.035 1.00 88.06 91 VAL A O 1
ATOM 751 N N . TYR A 1 92 ? -0.709 6.220 -17.978 1.00 90.44 92 TYR A N 1
ATOM 752 C CA . TYR A 1 92 ? 0.384 6.998 -17.412 1.00 90.44 92 TYR A CA 1
ATOM 753 C C . TYR A 1 92 ? -0.124 7.998 -16.367 1.00 90.44 92 TYR A C 1
ATOM 755 O O . TYR A 1 92 ? -1.077 8.736 -16.617 1.00 90.44 92 TYR A O 1
ATOM 763 N N . ASP A 1 93 ? 0.560 8.042 -15.226 1.00 89.62 93 ASP A N 1
ATOM 764 C CA . ASP A 1 93 ? 0.413 9.063 -14.191 1.00 89.62 93 ASP A CA 1
ATOM 765 C C . ASP A 1 93 ? 1.761 9.240 -13.470 1.00 89.62 93 ASP A C 1
ATOM 767 O O . ASP A 1 93 ? 2.670 8.422 -13.623 1.00 89.62 93 ASP A O 1
ATOM 771 N N . ASN A 1 94 ? 1.909 10.306 -12.690 1.00 89.19 94 ASN A N 1
ATOM 772 C CA . ASN A 1 94 ? 3.118 10.561 -11.917 1.00 89.19 94 ASN A CA 1
ATOM 773 C C . ASN A 1 94 ? 2.941 10.078 -10.479 1.00 89.19 94 ASN A C 1
ATOM 775 O O . ASN A 1 94 ? 2.106 10.589 -9.731 1.00 89.19 94 ASN A O 1
ATOM 779 N N . TYR A 1 95 ? 3.795 9.142 -10.078 1.00 90.06 95 TYR A N 1
ATOM 780 C CA . TYR A 1 95 ? 3.828 8.601 -8.727 1.00 90.06 95 TYR A CA 1
ATOM 781 C C . TYR A 1 95 ? 5.130 9.030 -8.041 1.00 90.06 95 TYR A C 1
ATOM 783 O O . TYR A 1 95 ? 6.210 8.655 -8.504 1.00 90.06 95 TYR A O 1
ATOM 791 N N . PRO A 1 96 ? 5.069 9.844 -6.970 1.00 90.06 96 PRO A N 1
ATOM 792 C CA . PRO A 1 96 ? 6.263 10.270 -6.250 1.00 90.06 96 PRO A CA 1
ATOM 793 C C . PRO A 1 96 ? 7.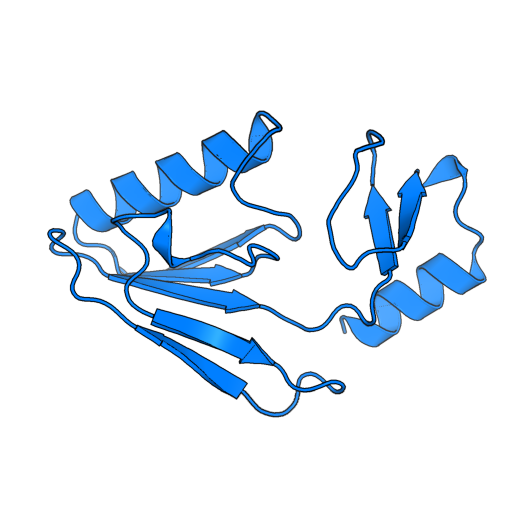116 9.076 -5.815 1.00 90.06 96 PRO A C 1
ATOM 795 O O . PRO A 1 96 ? 6.595 8.098 -5.286 1.00 90.06 96 PRO A O 1
ATOM 798 N N . GLY A 1 97 ? 8.425 9.158 -6.056 1.00 91.56 97 GLY A N 1
ATOM 799 C CA . GLY A 1 97 ? 9.368 8.086 -5.724 1.00 91.56 97 GLY A CA 1
ATOM 800 C C . GLY A 1 97 ? 9.462 6.951 -6.750 1.00 91.56 97 GLY A C 1
ATOM 801 O O . GLY A 1 97 ? 10.250 6.036 -6.533 1.00 91.56 97 GLY A O 1
ATOM 802 N N . TYR A 1 98 ? 8.725 7.021 -7.866 1.00 95.25 98 TYR A N 1
ATOM 803 C CA . TYR A 1 98 ? 8.709 5.978 -8.891 1.00 95.25 98 TYR A CA 1
ATOM 804 C C . TYR A 1 98 ? 9.144 6.477 -10.268 1.00 95.25 98 TYR A C 1
ATOM 806 O O . TYR A 1 98 ? 8.731 7.538 -10.737 1.00 95.25 98 TYR A O 1
ATOM 814 N N . VAL A 1 99 ? 9.922 5.644 -10.955 1.00 96.19 99 VAL A N 1
ATOM 815 C CA . VAL A 1 99 ? 10.039 5.655 -12.410 1.00 96.19 99 VAL A CA 1
ATOM 816 C C . VAL A 1 99 ? 8.827 4.918 -12.964 1.00 96.19 99 VAL A C 1
ATOM 818 O O . VAL A 1 99 ? 8.655 3.720 -12.737 1.00 96.19 99 VAL A O 1
ATOM 821 N N . VAL A 1 100 ? 7.977 5.649 -13.680 1.00 95.75 100 VAL A N 1
ATOM 822 C CA . VAL A 1 100 ? 6.716 5.131 -14.214 1.00 95.75 100 VAL A CA 1
ATOM 823 C C . VAL A 1 100 ? 6.847 4.912 -15.714 1.00 95.75 100 VAL A C 1
ATOM 825 O O . VAL A 1 100 ? 7.306 5.796 -16.438 1.00 95.75 100 VAL A O 1
ATOM 828 N N . LYS A 1 101 ? 6.413 3.745 -16.189 1.00 97.00 101 LYS A N 1
ATOM 829 C CA . LYS A 1 101 ? 6.297 3.436 -17.618 1.00 97.00 101 LYS A CA 1
ATOM 830 C C . LYS A 1 101 ? 4.951 2.808 -17.910 1.00 97.00 101 LYS A C 1
ATOM 832 O O . LYS A 1 101 ? 4.438 2.039 -17.096 1.00 97.00 101 LYS A O 1
ATOM 837 N N . THR A 1 102 ? 4.389 3.102 -19.081 1.00 96.12 102 THR A N 1
ATOM 838 C CA . THR A 1 102 ? 3.263 2.292 -19.540 1.00 96.12 102 THR A CA 1
ATOM 839 C C . THR A 1 102 ? 3.758 0.887 -19.879 1.00 96.12 102 THR A C 1
ATOM 841 O O . THR A 1 102 ? 4.907 0.733 -20.289 1.00 96.12 102 THR A O 1
ATOM 844 N N . TYR A 1 103 ? 2.917 -0.140 -19.745 1.00 94.12 103 TYR A N 1
ATOM 845 C CA . TYR A 1 103 ? 3.312 -1.510 -20.101 1.00 94.12 103 TYR A CA 1
ATOM 846 C C . TYR A 1 103 ? 3.849 -1.628 -21.538 1.00 94.12 103 TYR A C 1
ATOM 848 O O . TYR A 1 103 ? 4.749 -2.424 -21.781 1.00 94.12 103 TYR A O 1
ATOM 856 N N . SER A 1 104 ? 3.344 -0.814 -22.471 1.00 96.19 104 SER A N 1
ATOM 857 C CA . SER A 1 104 ? 3.811 -0.773 -23.863 1.00 96.19 104 SER A CA 1
ATOM 858 C C . SER A 1 104 ? 5.221 -0.191 -24.022 1.00 96.19 104 SER A C 1
ATOM 860 O O . SER A 1 104 ? 5.892 -0.498 -25.003 1.00 96.19 104 SER A O 1
ATOM 862 N N . ASP A 1 105 ? 5.666 0.632 -23.069 1.00 97.62 105 ASP A N 1
ATOM 863 C CA . ASP A 1 105 ? 6.990 1.268 -23.060 1.00 97.62 105 ASP A CA 1
ATOM 864 C C . ASP A 1 105 ? 8.018 0.492 -22.213 1.00 97.62 105 ASP A C 1
ATOM 866 O O . ASP A 1 105 ? 9.202 0.849 -22.173 1.00 97.62 105 ASP A O 1
ATOM 870 N N . CYS A 1 106 ? 7.582 -0.554 -21.504 1.00 97.50 106 CYS A N 1
ATOM 871 C CA . CYS A 1 106 ? 8.458 -1.431 -20.736 1.00 97.50 106 CYS A CA 1
ATOM 872 C C . CYS A 1 106 ? 9.201 -2.403 -21.658 1.00 97.50 106 CYS A C 1
ATOM 874 O O . CYS A 1 106 ? 8.620 -3.040 -22.537 1.00 97.50 106 CYS A O 1
ATOM 876 N N . THR A 1 107 ? 10.495 -2.585 -21.410 1.00 97.56 107 THR A N 1
ATOM 877 C CA . THR A 1 107 ? 11.254 -3.681 -22.019 1.00 97.56 107 THR A CA 1
ATOM 878 C C . THR A 1 107 ? 10.920 -5.014 -21.334 1.00 97.56 107 THR A C 1
ATOM 880 O O . THR A 1 107 ? 10.555 -5.023 -20.156 1.00 97.56 107 THR A O 1
ATOM 883 N N . PRO A 1 108 ? 11.107 -6.166 -22.007 1.00 96.75 108 PRO A N 1
ATOM 884 C CA . PRO A 1 108 ? 10.920 -7.472 -21.370 1.00 96.75 108 PRO A CA 1
ATOM 885 C C . PRO A 1 108 ? 11.764 -7.660 -20.101 1.00 96.75 108 PRO A C 1
ATOM 887 O O . PRO A 1 108 ? 11.287 -8.234 -19.130 1.00 96.75 108 PRO A O 1
ATOM 890 N N . ALA A 1 109 ? 12.993 -7.131 -20.084 1.00 96.69 109 ALA A N 1
ATOM 891 C CA . ALA A 1 109 ? 13.880 -7.216 -18.925 1.00 96.69 109 ALA A C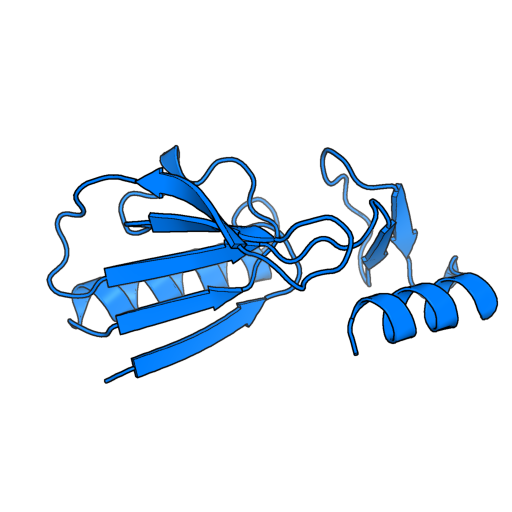A 1
ATOM 892 C C . ALA A 1 109 ? 13.362 -6.413 -17.719 1.00 96.69 109 ALA A C 1
ATOM 894 O O . ALA A 1 109 ? 13.493 -6.865 -16.587 1.00 96.69 109 ALA A O 1
ATOM 895 N N . GLU A 1 110 ? 12.750 -5.247 -17.950 1.00 96.44 110 GLU A N 1
ATOM 896 C CA . GLU A 1 110 ? 12.126 -4.449 -16.883 1.00 96.44 110 GLU A CA 1
ATOM 897 C C . GLU A 1 110 ? 10.891 -5.142 -16.303 1.00 96.44 110 GLU A C 1
ATOM 899 O O . GLU A 1 110 ? 10.676 -5.096 -15.095 1.00 96.44 110 GLU A O 1
ATOM 904 N N . ILE A 1 111 ? 10.093 -5.806 -17.148 1.00 94.81 111 ILE A N 1
ATOM 905 C CA . ILE A 1 111 ? 8.937 -6.588 -16.693 1.00 94.81 111 ILE A CA 1
ATOM 906 C C . ILE A 1 111 ? 9.400 -7.778 -15.848 1.00 94.81 111 ILE A C 1
ATOM 908 O O . ILE A 1 111 ? 8.860 -7.989 -14.767 1.00 94.81 111 ILE A O 1
ATOM 912 N N . GLU A 1 112 ? 10.405 -8.525 -16.310 1.00 94.62 112 GLU A N 1
ATOM 913 C CA . GLU A 1 112 ? 10.930 -9.684 -15.580 1.00 94.62 112 GLU A CA 1
ATOM 914 C C . GLU A 1 112 ? 11.512 -9.278 -14.220 1.00 94.62 112 GLU A C 1
ATOM 916 O O . GLU A 1 112 ? 11.175 -9.877 -13.204 1.00 94.62 112 GLU A O 1
ATOM 921 N N . ALA A 1 113 ? 12.317 -8.209 -14.181 1.00 92.38 113 ALA A N 1
ATOM 922 C CA . ALA A 1 113 ? 12.859 -7.683 -12.930 1.00 92.38 113 ALA A CA 1
ATOM 923 C C . ALA A 1 113 ? 11.746 -7.259 -11.959 1.00 92.38 113 ALA A C 1
ATOM 925 O O . ALA A 1 113 ? 11.793 -7.602 -10.781 1.00 92.38 113 ALA A O 1
ATOM 926 N N . TYR A 1 114 ? 10.710 -6.573 -12.457 1.00 92.50 114 TYR A N 1
ATOM 927 C CA . TYR A 1 114 ? 9.561 -6.189 -11.638 1.00 92.50 114 TYR A CA 1
ATOM 928 C C . TYR A 1 114 ? 8.811 -7.405 -11.075 1.00 92.50 114 TYR A C 1
ATOM 930 O O . TYR A 1 114 ? 8.375 -7.371 -9.927 1.00 92.50 114 TYR A O 1
ATOM 938 N N . ILE A 1 115 ? 8.648 -8.475 -11.858 1.00 91.31 115 ILE A N 1
ATOM 939 C CA . ILE A 1 115 ? 7.990 -9.705 -11.399 1.00 91.31 115 ILE A CA 1
ATOM 940 C C . ILE A 1 115 ? 8.824 -10.393 -10.316 1.00 91.31 115 ILE A C 1
ATOM 942 O O . ILE A 1 115 ? 8.272 -10.757 -9.280 1.00 91.31 115 ILE A O 1
ATOM 946 N N . GLU A 1 116 ? 10.131 -10.549 -10.528 1.00 89.69 116 GLU A N 1
ATOM 947 C CA . GLU A 1 116 ? 11.017 -11.221 -9.569 1.00 89.69 116 GLU A CA 1
ATOM 948 C C . GLU A 1 116 ? 11.116 -10.461 -8.237 1.00 89.69 116 GLU A C 1
ATOM 950 O O . GLU A 1 116 ? 11.125 -11.088 -7.180 1.00 89.69 116 GLU A O 1
ATOM 955 N N . ASP A 1 117 ? 11.077 -9.126 -8.262 1.00 85.19 117 ASP A N 1
ATOM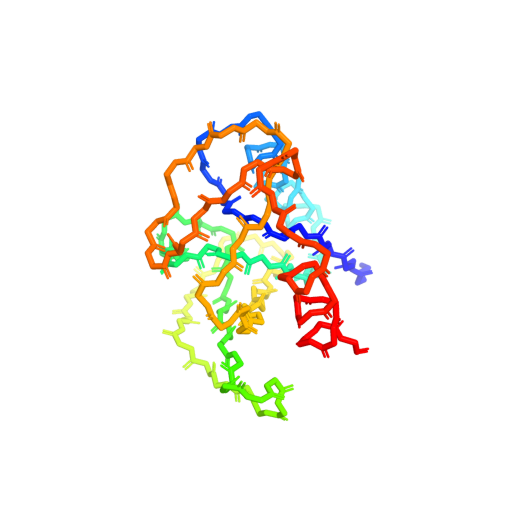 956 C CA . ASP A 1 117 ? 11.047 -8.291 -7.051 1.00 85.19 117 ASP A CA 1
ATOM 957 C C . ASP A 1 117 ? 9.735 -8.417 -6.241 1.00 85.19 117 ASP A C 1
ATOM 959 O O . ASP A 1 117 ? 9.672 -7.983 -5.087 1.00 85.19 117 ASP A O 1
ATOM 963 N N . ASN A 1 118 ? 8.679 -8.993 -6.830 1.00 82.50 118 ASN A N 1
ATOM 964 C CA . ASN A 1 118 ? 7.331 -9.095 -6.254 1.00 82.50 118 ASN A CA 1
ATOM 965 C C . ASN A 1 118 ? 6.828 -10.545 -6.101 1.00 82.50 118 ASN A C 1
ATOM 967 O O . ASN A 1 118 ? 5.619 -10.765 -5.968 1.00 82.50 118 ASN A O 1
ATOM 971 N N . ARG A 1 119 ? 7.730 -11.527 -6.156 1.00 77.69 119 ARG A N 1
ATOM 972 C CA . ARG A 1 119 ? 7.416 -12.960 -6.098 1.00 77.69 119 ARG A CA 1
ATOM 973 C C . ARG A 1 119 ? 7.314 -13.497 -4.671 1.00 77.69 119 ARG A C 1
ATOM 975 O O . ARG A 1 119 ? 6.424 -14.353 -4.453 1.00 77.69 119 ARG A O 1
#

Radius of gyration: 14.85 Å; chains: 1; bounding box: 33×25×40 Å